Protein AF-A0A7T8GWH2-F1 (afdb_monomer_lite)

pLDDT: mean 88.03, std 10.64, range [51.81, 97.0]

InterPro domains:
  IPR007110 Immunoglobulin-like domain [PS50835] (2-73)
  IPR013783 Immunoglobulin-like fold [G3DSA:2.60.40.10] (1-73)
  IPR036179 Immunoglobulin-like domain superfamily [SSF48726] (2-72)

Structure (mmCIF, N/CA/C/O backbone):
data_AF-A0A7T8GWH2-F1
#
_entry.id   AF-A0A7T8GWH2-F1
#
loop_
_atom_site.group_PDB
_atom_site.id
_atom_site.type_symbol
_atom_site.label_atom_id
_atom_site.label_alt_id
_atom_site.label_comp_id
_atom_site.label_asym_id
_atom_site.label_entity_id
_atom_site.label_seq_id
_atom_site.pdbx_PDB_ins_code
_atom_site.Cartn_x
_atom_site.Cartn_y
_atom_site.Cartn_z
_atom_site.occupancy
_atom_site.B_iso_or_equiv
_atom_site.auth_seq_id
_atom_site.auth_comp_id
_atom_site.auth_asym_id
_atom_site.auth_atom_id
_atom_site.pdbx_PDB_model_num
ATOM 1 N N . PRO A 1 1 ? 9.715 7.893 -14.406 1.00 85.19 1 PRO A N 1
ATOM 2 C CA . PRO A 1 1 ? 9.409 7.991 -12.954 1.00 85.19 1 PRO A CA 1
ATOM 3 C C . PRO A 1 1 ? 8.483 6.828 -12.581 1.00 85.19 1 PRO A C 1
ATOM 5 O O . PRO A 1 1 ? 7.725 6.431 -13.464 1.00 85.19 1 PRO A O 1
ATOM 8 N N . PRO A 1 2 ? 8.555 6.264 -11.362 1.00 93.19 2 PRO A N 1
ATOM 9 C CA . PRO A 1 2 ? 7.614 5.231 -10.948 1.00 93.19 2 PRO A CA 1
ATOM 10 C C . PRO A 1 2 ? 6.191 5.805 -10.882 1.00 93.19 2 PRO A C 1
ATOM 12 O O . PRO A 1 2 ? 5.986 6.892 -10.342 1.00 93.19 2 PRO A O 1
ATOM 15 N N . GLU A 1 3 ? 5.227 5.090 -11.448 1.00 96.12 3 GLU A N 1
ATOM 16 C CA . GLU A 1 3 ? 3.804 5.429 -11.457 1.00 96.12 3 GLU A CA 1
ATOM 17 C C . GLU A 1 3 ? 3.049 4.399 -10.617 1.00 96.12 3 GLU A C 1
ATOM 19 O O . GLU A 1 3 ? 3.174 3.200 -10.857 1.00 96.12 3 GLU A O 1
ATOM 24 N N . ILE A 1 4 ? 2.294 4.861 -9.621 1.00 96.06 4 ILE A N 1
ATOM 25 C CA . ILE A 1 4 ? 1.533 4.002 -8.708 1.00 96.06 4 ILE A CA 1
ATOM 26 C C . ILE A 1 4 ? 0.150 3.731 -9.311 1.00 96.06 4 ILE A C 1
ATOM 28 O O . ILE A 1 4 ? -0.527 4.658 -9.754 1.00 96.06 4 ILE A O 1
ATOM 32 N N . GLU A 1 5 ? -0.280 2.471 -9.299 1.00 95.75 5 GLU A N 1
ATOM 33 C CA . GLU A 1 5 ? -1.660 2.095 -9.603 1.00 95.75 5 GLU A CA 1
ATOM 34 C C . GLU A 1 5 ? -2.612 2.663 -8.530 1.00 95.75 5 GLU A C 1
ATOM 36 O O . GLU A 1 5 ? -2.328 2.533 -7.334 1.00 95.75 5 GLU A O 1
ATOM 41 N N . PRO A 1 6 ? -3.749 3.281 -8.909 1.00 95.19 6 PRO A N 1
ATOM 42 C CA . PRO A 1 6 ? -4.731 3.754 -7.943 1.00 95.19 6 PRO A CA 1
ATOM 43 C C . PRO A 1 6 ? -5.185 2.637 -7.003 1.00 95.19 6 PRO A C 1
ATOM 45 O O . PRO A 1 6 ? -5.640 1.583 -7.438 1.00 95.19 6 PRO A O 1
ATOM 48 N N . PHE A 1 7 ? -5.120 2.899 -5.703 1.00 93.56 7 PHE A N 1
ATOM 49 C CA . PHE A 1 7 ? -5.585 1.976 -4.678 1.00 93.56 7 PHE A CA 1
ATOM 50 C C . PHE A 1 7 ? -6.606 2.653 -3.768 1.00 93.56 7 PHE A C 1
ATOM 52 O O . PHE A 1 7 ? -6.585 3.868 -3.568 1.00 93.56 7 PHE A O 1
ATOM 59 N N . THR A 1 8 ? -7.490 1.851 -3.180 1.00 90.38 8 THR A N 1
ATOM 60 C CA . THR A 1 8 ? -8.453 2.304 -2.175 1.00 90.38 8 THR A CA 1
ATOM 61 C C . THR A 1 8 ? -8.449 1.358 -0.989 1.00 90.38 8 THR A C 1
ATOM 63 O O . THR A 1 8 ? -8.203 0.157 -1.124 1.00 90.38 8 THR A O 1
ATOM 66 N N . PHE A 1 9 ? -8.757 1.895 0.185 1.00 88.00 9 PHE A N 1
ATOM 67 C CA . PHE A 1 9 ? -9.190 1.058 1.291 1.00 88.00 9 PHE A CA 1
ATOM 68 C C . PHE A 1 9 ? -10.624 0.582 1.017 1.00 88.00 9 PHE A C 1
ATOM 70 O O . PHE A 1 9 ? -11.375 1.254 0.310 1.00 88.00 9 PHE A O 1
ATOM 77 N N . GLY A 1 10 ? -10.983 -0.597 1.530 1.00 82.19 10 GLY A N 1
ATOM 78 C CA . GLY A 1 10 ? -12.323 -1.156 1.332 1.00 82.19 10 GLY A CA 1
ATOM 79 C C . GLY A 1 10 ? -13.438 -0.254 1.872 1.00 82.19 10 GLY A C 1
ATOM 80 O O . GLY A 1 10 ? -13.206 0.586 2.741 1.00 82.19 10 GLY A O 1
ATOM 81 N N . ASP A 1 11 ? -14.655 -0.459 1.376 1.00 83.81 11 ASP A N 1
ATOM 82 C CA . ASP A 1 11 ? -15.824 0.312 1.798 1.00 83.81 11 ASP A CA 1
ATOM 83 C C . ASP A 1 11 ? -16.251 -0.015 3.239 1.00 83.81 11 ASP A C 1
ATOM 85 O O . ASP A 1 11 ? -16.007 -1.107 3.756 1.00 83.81 11 ASP A O 1
ATOM 89 N N . ASN A 1 12 ? -16.973 0.916 3.873 1.00 84.12 12 ASN A N 1
ATOM 90 C CA . ASN A 1 12 ? -17.594 0.732 5.193 1.00 84.12 12 ASN A CA 1
ATOM 91 C C . ASN A 1 12 ? -16.613 0.379 6.327 1.00 84.12 12 ASN A C 1
ATOM 93 O O . ASN A 1 12 ? -16.922 -0.450 7.188 1.00 84.12 12 ASN A O 1
ATOM 97 N N . LEU A 1 13 ? -15.445 1.022 6.351 1.00 88.50 13 LEU A N 1
ATOM 98 C CA . LEU A 1 13 ? -14.481 0.879 7.439 1.00 88.50 13 LEU A CA 1
ATOM 99 C C . LEU A 1 13 ? -15.103 1.267 8.786 1.00 88.50 13 LEU A C 1
ATOM 101 O O . LEU A 1 13 ? -15.731 2.316 8.920 1.00 88.50 13 LEU A O 1
ATOM 105 N N . ARG A 1 14 ? -14.907 0.415 9.794 1.00 89.06 14 ARG A N 1
ATOM 106 C CA . ARG A 1 14 ? -15.381 0.639 11.167 1.00 89.06 14 ARG A CA 1
ATOM 107 C C . ARG A 1 14 ? -14.206 0.689 12.127 1.00 89.06 14 ARG A C 1
ATOM 109 O O . ARG A 1 14 ? -13.205 0.004 11.911 1.00 89.06 14 ARG A O 1
ATOM 116 N N . GLU A 1 15 ? -14.343 1.444 13.210 1.00 88.38 15 GLU A N 1
ATOM 117 C CA . GLU A 1 15 ? -13.363 1.387 14.294 1.00 88.38 15 GLU A CA 1
ATOM 118 C C . GLU A 1 15 ? -13.239 -0.059 14.805 1.00 88.38 15 GLU A C 1
ATOM 120 O O . GLU A 1 15 ? -14.227 -0.798 14.852 1.00 88.38 15 GLU A O 1
ATOM 125 N N . GLY A 1 16 ? -12.021 -0.499 15.117 1.00 86.88 16 GLY A N 1
ATOM 126 C CA . GLY A 1 16 ? -11.766 -1.877 15.538 1.00 86.88 16 GLY A CA 1
ATOM 127 C C . GLY A 1 16 ? -11.656 -2.885 14.394 1.00 86.88 16 GLY A C 1
ATOM 128 O O . GLY A 1 16 ? -11.194 -4.003 14.617 1.00 86.88 16 GLY A O 1
ATOM 129 N N . SER A 1 17 ? -12.069 -2.530 13.172 1.00 90.00 17 SER A N 1
ATOM 130 C CA . SER A 1 17 ? -12.016 -3.450 12.033 1.00 90.00 17 SER A CA 1
ATOM 131 C C . SER A 1 17 ? -10.617 -3.541 11.423 1.00 90.00 17 SER A C 1
ATOM 133 O O . SER A 1 17 ? -9.784 -2.647 11.577 1.00 90.00 17 SER A O 1
ATOM 135 N N . ARG A 1 18 ? -10.367 -4.645 10.712 1.00 89.81 18 ARG A N 1
ATOM 136 C CA . ARG A 1 18 ? -9.136 -4.875 9.955 1.00 89.81 18 ARG A CA 1
ATOM 137 C C . ARG A 1 18 ? -9.326 -4.461 8.502 1.00 89.81 18 ARG A C 1
ATOM 139 O O . ARG A 1 18 ? -10.305 -4.855 7.874 1.00 89.81 18 ARG A O 1
ATOM 146 N N . THR A 1 19 ? -8.336 -3.776 7.942 1.00 92.25 19 THR A N 1
ATOM 147 C CA . THR A 1 19 ? -8.265 -3.478 6.508 1.00 92.25 19 THR A CA 1
ATOM 148 C C . THR A 1 19 ? -6.880 -3.776 5.948 1.00 92.25 19 THR A C 1
ATOM 150 O O . THR A 1 19 ? -5.904 -3.945 6.684 1.00 92.25 19 THR A O 1
ATOM 153 N N . ARG A 1 20 ? -6.796 -3.884 4.626 1.00 93.00 20 ARG A N 1
ATOM 154 C CA . ARG A 1 20 ? -5.544 -4.071 3.900 1.00 93.00 20 ARG A CA 1
ATOM 155 C C . ARG A 1 20 ? -5.627 -3.398 2.543 1.00 93.00 20 ARG A C 1
ATOM 157 O O . ARG A 1 20 ? -6.701 -3.355 1.948 1.00 93.00 20 ARG A O 1
ATOM 164 N N . VAL A 1 21 ? -4.492 -2.932 2.054 1.00 95.19 21 VAL A N 1
ATOM 165 C CA . VAL A 1 21 ? -4.383 -2.288 0.752 1.00 95.19 21 VAL A CA 1
ATOM 166 C C . VAL A 1 21 ? -3.053 -2.646 0.106 1.00 95.19 21 VAL A C 1
ATOM 168 O O . VAL A 1 21 ? -2.034 -2.774 0.787 1.00 95.19 21 VAL A O 1
ATOM 171 N N . VAL A 1 22 ? -3.080 -2.848 -1.207 1.00 96.12 22 VAL A N 1
ATOM 172 C CA . VAL A 1 22 ? -1.890 -3.118 -2.014 1.00 96.12 22 VAL A CA 1
ATOM 173 C C . VAL A 1 22 ? -1.536 -1.841 -2.762 1.00 96.12 22 VAL A C 1
ATOM 175 O O . VAL A 1 22 ? -2.395 -1.245 -3.403 1.00 96.12 22 VAL A O 1
ATOM 178 N N . CYS A 1 23 ? -0.279 -1.426 -2.665 1.00 95.56 23 CYS A N 1
ATOM 179 C CA . CYS A 1 23 ? 0.322 -0.441 -3.552 1.00 95.56 23 CYS A CA 1
ATOM 180 C C . CYS A 1 23 ? 1.069 -1.211 -4.637 1.00 95.56 23 CYS A C 1
ATOM 182 O O . CYS A 1 23 ? 1.994 -1.956 -4.310 1.00 95.56 23 CYS A O 1
ATOM 184 N N . GLY A 1 24 ? 0.648 -1.060 -5.890 1.00 96.62 24 GLY A N 1
ATOM 185 C CA . GLY A 1 24 ? 1.321 -1.615 -7.063 1.00 96.62 24 GLY A CA 1
ATOM 186 C C . GLY A 1 24 ? 1.929 -0.509 -7.920 1.00 96.62 24 GLY A C 1
ATOM 187 O O . GLY A 1 24 ? 1.394 0.598 -7.988 1.00 96.62 24 GLY A O 1
ATOM 188 N N . ILE A 1 25 ? 3.050 -0.796 -8.577 1.00 97.00 25 ILE A N 1
ATOM 189 C CA . ILE A 1 25 ? 3.669 0.091 -9.562 1.00 97.00 25 ILE A CA 1
ATOM 190 C C . ILE A 1 25 ? 3.203 -0.299 -10.965 1.00 97.00 25 ILE A C 1
ATOM 192 O O . ILE A 1 25 ? 3.491 -1.391 -11.446 1.00 97.00 25 ILE A O 1
ATOM 196 N N . LEU A 1 26 ? 2.522 0.628 -11.639 1.00 96.12 26 LEU A N 1
ATOM 197 C CA . LEU A 1 26 ? 2.037 0.479 -13.010 1.00 96.12 26 LEU A CA 1
ATOM 198 C C . LEU A 1 26 ? 3.162 0.642 -14.043 1.00 96.12 26 LEU A C 1
ATOM 200 O O . LEU A 1 26 ? 3.180 -0.045 -15.063 1.00 96.12 26 LEU A O 1
ATOM 204 N N . ARG A 1 27 ? 4.093 1.577 -13.806 1.00 96.00 27 ARG A N 1
ATOM 205 C CA . ARG A 1 27 ? 5.245 1.843 -14.687 1.00 96.00 27 ARG A CA 1
ATOM 206 C C . ARG A 1 27 ? 6.471 2.231 -13.880 1.00 96.00 27 ARG A C 1
ATOM 208 O O . ARG A 1 27 ? 6.364 3.014 -12.945 1.00 96.00 27 ARG A O 1
ATOM 215 N N . GLY A 1 28 ? 7.642 1.762 -14.292 1.00 93.44 28 GLY A N 1
ATOM 216 C CA . GLY A 1 28 ? 8.927 2.106 -13.688 1.00 93.44 28 GLY A CA 1
ATOM 217 C C . GLY A 1 28 ? 9.923 0.959 -13.811 1.00 93.44 28 GLY A C 1
ATOM 218 O O . GLY A 1 28 ? 9.522 -0.177 -14.036 1.00 93.44 28 GLY A O 1
ATOM 219 N N . ASP A 1 29 ? 11.203 1.272 -13.632 1.00 94.50 29 ASP A N 1
ATOM 220 C CA . ASP A 1 29 ? 12.297 0.301 -13.660 1.00 94.50 29 ASP A CA 1
ATOM 221 C C . ASP A 1 29 ? 12.972 0.223 -12.288 1.00 94.50 29 ASP A C 1
ATOM 223 O O . ASP A 1 29 ? 12.973 1.187 -11.516 1.00 94.50 29 ASP A O 1
ATOM 227 N N . LEU A 1 30 ? 13.560 -0.933 -11.989 1.00 93.50 30 LEU A N 1
ATOM 228 C CA . LEU A 1 30 ? 14.277 -1.169 -10.739 1.00 93.50 30 LEU A CA 1
ATOM 229 C C . LEU A 1 30 ? 15.597 -0.371 -10.673 1.00 93.50 30 LEU A C 1
ATOM 231 O O . LEU A 1 30 ? 16.234 -0.150 -11.705 1.00 93.50 30 LEU A O 1
ATOM 235 N N . PRO A 1 31 ? 16.058 0.022 -9.466 1.00 93.56 31 PRO A N 1
ATOM 236 C CA . PRO A 1 31 ? 15.472 -0.279 -8.158 1.00 93.56 31 PRO A CA 1
ATOM 237 C C . PRO A 1 31 ? 14.358 0.698 -7.750 1.00 93.56 31 PRO A C 1
ATOM 239 O O . PRO A 1 31 ? 14.534 1.916 -7.792 1.00 93.56 31 PRO A O 1
ATOM 242 N N . ILE A 1 32 ? 13.243 0.158 -7.250 1.00 92.38 32 ILE A N 1
ATOM 243 C CA . ILE A 1 32 ? 12.127 0.936 -6.698 1.00 92.38 32 ILE A CA 1
ATOM 244 C C . ILE A 1 32 ? 12.088 0.756 -5.180 1.00 92.38 32 ILE A C 1
ATOM 246 O O . ILE A 1 32 ? 12.308 -0.332 -4.656 1.00 92.38 32 ILE A O 1
ATOM 250 N N . ARG A 1 33 ? 11.820 1.847 -4.456 1.00 92.06 33 ARG A N 1
ATOM 251 C CA . ARG A 1 33 ? 11.599 1.823 -3.008 1.00 92.06 33 ARG A CA 1
ATOM 252 C C . ARG A 1 33 ? 10.173 2.248 -2.706 1.00 92.06 33 ARG A C 1
ATOM 254 O O . ARG A 1 33 ? 9.796 3.379 -2.999 1.00 92.06 33 ARG A O 1
ATOM 261 N N . LEU A 1 34 ? 9.414 1.341 -2.102 1.00 94.06 34 LEU A N 1
ATOM 262 C CA . LEU A 1 34 ? 8.054 1.586 -1.636 1.00 94.06 34 LEU A CA 1
ATOM 263 C C . LEU A 1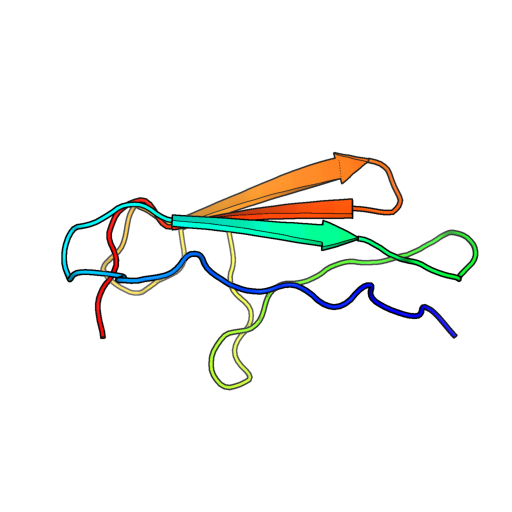 34 ? 8.076 1.931 -0.146 1.00 94.06 34 LEU A C 1
ATOM 265 O O . LEU A 1 34 ? 8.720 1.250 0.651 1.00 94.06 34 LEU A O 1
ATOM 269 N N . SER A 1 35 ? 7.363 2.988 0.233 1.00 93.50 35 SER A N 1
ATOM 270 C CA . SER A 1 35 ? 7.200 3.397 1.628 1.00 93.50 35 SER A CA 1
ATOM 271 C C . SER A 1 35 ? 5.786 3.892 1.870 1.00 93.50 35 SER A C 1
ATOM 273 O O . SER A 1 35 ? 5.259 4.668 1.074 1.00 93.50 35 SER A O 1
ATOM 275 N N . TRP A 1 36 ? 5.207 3.497 2.997 1.00 93.44 36 TRP A N 1
ATOM 276 C CA . TRP A 1 36 ? 3.894 3.960 3.421 1.00 93.44 36 TRP A CA 1
ATOM 277 C C . TRP A 1 36 ? 4.035 5.156 4.353 1.00 93.44 36 TRP A C 1
ATOM 279 O O . TRP A 1 36 ? 4.878 5.153 5.252 1.00 93.44 36 TRP A O 1
ATOM 289 N N . LEU A 1 37 ? 3.225 6.186 4.123 1.00 92.06 37 LEU A N 1
ATOM 290 C CA . LEU A 1 37 ? 3.163 7.369 4.969 1.00 92.06 37 LEU A CA 1
ATOM 291 C C . LEU A 1 37 ? 1.717 7.606 5.405 1.00 92.06 37 LEU A C 1
ATOM 293 O O . LEU A 1 37 ? 0.791 7.424 4.615 1.00 92.06 37 LEU A O 1
ATOM 297 N N . LYS A 1 38 ? 1.540 8.057 6.645 1.00 87.50 38 LYS A N 1
ATOM 298 C CA . LYS A 1 38 ? 0.287 8.611 7.162 1.00 87.50 38 LYS A CA 1
ATOM 299 C C . LYS A 1 38 ? 0.564 10.040 7.606 1.00 87.50 38 LYS A C 1
ATOM 301 O O . LYS A 1 38 ? 1.486 10.262 8.385 1.00 87.50 38 LYS A O 1
ATOM 306 N N . ASP A 1 39 ? -0.196 10.999 7.085 1.00 87.19 39 ASP A N 1
ATOM 307 C CA . ASP A 1 39 ? -0.077 12.420 7.447 1.00 87.19 39 ASP A CA 1
ATOM 308 C C . ASP A 1 39 ? 1.366 12.960 7.326 1.00 87.19 39 ASP A C 1
ATOM 310 O O . ASP A 1 39 ? 1.857 13.707 8.168 1.00 87.19 39 ASP A O 1
ATOM 314 N N . GLY A 1 40 ? 2.091 12.519 6.289 1.00 89.38 40 GLY A N 1
ATOM 315 C CA . GLY A 1 40 ? 3.491 12.893 6.045 1.00 89.38 40 GLY A CA 1
ATOM 316 C C . GLY A 1 40 ? 4.532 12.158 6.902 1.00 89.38 40 GLY A C 1
ATOM 317 O O . GLY A 1 40 ? 5.725 12.358 6.695 1.00 89.38 40 GLY A O 1
ATOM 318 N N . SER A 1 41 ? 4.114 11.280 7.817 1.00 89.12 41 SER A N 1
ATOM 319 C CA . SER A 1 41 ? 5.006 10.480 8.667 1.00 89.12 41 SER A CA 1
ATOM 320 C C . SER A 1 41 ? 5.149 9.051 8.146 1.00 89.12 41 SER A C 1
ATOM 322 O O . SER A 1 41 ? 4.155 8.414 7.798 1.00 89.12 41 SER A O 1
ATOM 324 N N . HIS A 1 42 ? 6.376 8.523 8.114 1.00 90.25 42 HIS A N 1
ATOM 325 C CA . HIS A 1 42 ? 6.637 7.142 7.702 1.00 90.25 42 HIS A CA 1
ATOM 326 C C . HIS A 1 42 ? 5.988 6.139 8.658 1.00 90.25 42 HIS A C 1
ATOM 328 O O . HIS A 1 42 ? 6.214 6.182 9.866 1.00 90.25 42 HIS A O 1
ATOM 334 N N . LEU A 1 43 ? 5.229 5.201 8.096 1.00 89.25 43 LEU A N 1
ATOM 335 C CA . LEU A 1 43 ? 4.768 4.024 8.815 1.00 89.25 43 LEU A CA 1
ATOM 336 C C . LEU A 1 43 ? 5.887 2.985 8.801 1.00 89.25 43 LEU A C 1
ATOM 338 O O . LEU A 1 43 ? 6.335 2.570 7.731 1.00 89.25 43 LEU A O 1
ATOM 342 N N . LEU A 1 44 ? 6.327 2.554 9.981 1.00 84.56 44 LEU A N 1
ATOM 343 C CA . LEU A 1 44 ? 7.211 1.400 10.129 1.00 84.56 44 LEU A CA 1
ATOM 344 C C . LEU A 1 44 ? 6.439 0.243 10.765 1.00 84.56 44 LEU A C 1
ATOM 346 O O . LEU A 1 44 ? 5.446 0.441 11.469 1.00 84.56 44 LEU A O 1
ATOM 350 N N . ASN A 1 45 ? 6.914 -0.981 10.539 1.00 80.69 45 ASN A N 1
ATOM 351 C CA . ASN A 1 45 ? 6.365 -2.159 11.204 1.00 80.69 45 ASN A CA 1
ATOM 352 C C . ASN A 1 45 ? 6.385 -1.970 12.726 1.00 80.69 45 ASN A C 1
ATOM 354 O O . ASN A 1 45 ? 7.428 -1.669 13.303 1.00 80.69 45 ASN A O 1
ATOM 358 N N . GLY A 1 46 ? 5.221 -2.122 13.363 1.00 70.44 46 GLY A N 1
ATOM 359 C CA . GLY A 1 46 ? 5.065 -1.925 14.806 1.00 70.44 46 GLY A CA 1
ATOM 360 C C . GLY A 1 46 ? 5.198 -0.476 15.296 1.00 70.44 46 GLY A C 1
ATOM 361 O O . GLY A 1 46 ? 5.192 -0.259 16.504 1.00 70.44 46 GLY A O 1
ATOM 362 N N . GLN A 1 47 ? 5.303 0.518 14.403 1.00 64.94 47 GLN A N 1
ATOM 363 C CA . GLN A 1 47 ? 5.297 1.934 14.767 1.00 64.94 47 GLN A CA 1
ATOM 364 C C . GLN A 1 47 ? 3.956 2.580 14.447 1.00 64.94 47 GLN A C 1
ATOM 366 O O . GLN A 1 47 ? 3.743 3.209 13.415 1.00 64.94 47 GLN A O 1
ATOM 371 N N . SER A 1 48 ? 3.066 2.493 15.415 1.00 56.03 48 SER A N 1
ATOM 372 C CA . SER A 1 48 ? 2.281 3.656 15.802 1.00 56.03 48 SER A CA 1
ATOM 373 C C . SER A 1 48 ? 2.159 3.600 17.314 1.00 56.03 48 SER A C 1
ATOM 375 O O . SER A 1 48 ? 2.169 2.521 17.904 1.00 56.03 48 SER A O 1
ATOM 377 N N . SER A 1 49 ? 2.146 4.763 17.944 1.00 51.81 49 SER A N 1
ATOM 378 C CA . SER A 1 49 ? 2.316 5.040 19.377 1.00 51.81 49 SER A CA 1
ATOM 379 C C . SER A 1 49 ? 1.265 4.417 20.325 1.00 51.81 49 SER A C 1
ATOM 381 O O . SER A 1 49 ? 1.115 4.860 21.460 1.00 51.81 49 SER A O 1
ATOM 383 N N . GLY A 1 50 ? 0.578 3.360 19.886 1.00 54.94 50 GLY A N 1
ATOM 384 C CA . GLY A 1 50 ? -0.329 2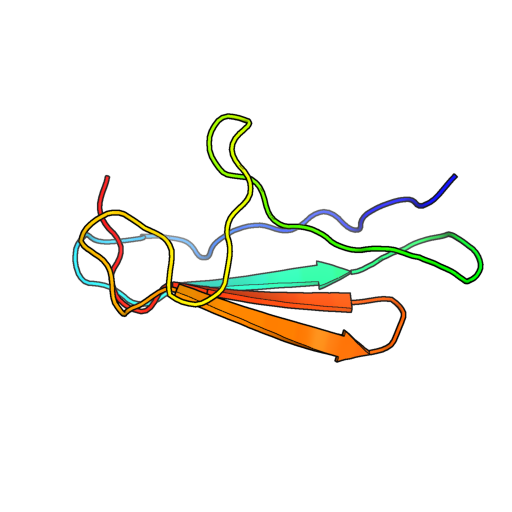.502 20.646 1.00 54.94 50 GLY A CA 1
ATOM 385 C 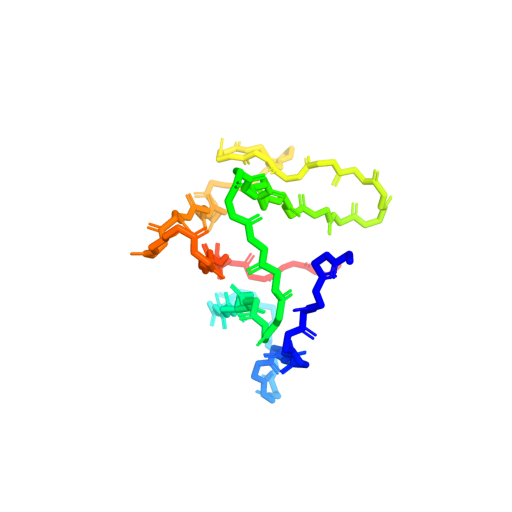C . GLY A 1 50 ? -0.909 1.319 19.849 1.00 54.94 50 GLY A C 1
ATOM 386 O O . GLY A 1 50 ? -1.793 0.644 20.370 1.00 54.94 50 GLY A O 1
ATOM 387 N N . ASP A 1 51 ? -0.455 1.054 18.613 1.00 57.75 51 ASP A N 1
ATOM 388 C CA . ASP A 1 51 ? -1.099 0.107 17.688 1.00 57.75 51 ASP A CA 1
ATOM 389 C C . ASP A 1 51 ? -0.122 -0.998 17.248 1.00 57.75 51 ASP A C 1
ATOM 391 O O . ASP A 1 51 ? 0.680 -0.854 16.320 1.00 57.75 51 ASP A O 1
ATOM 395 N N . SER A 1 52 ? -0.229 -2.158 17.894 1.00 61.81 52 SER A N 1
ATOM 396 C CA . SER A 1 52 ? 0.453 -3.398 17.489 1.00 61.81 52 SER A CA 1
ATOM 397 C C . SER A 1 52 ? -0.123 -4.007 16.195 1.00 61.81 52 SER A C 1
ATOM 399 O O . SER A 1 52 ? 0.192 -5.146 15.856 1.00 61.81 52 SER A O 1
ATOM 401 N N . GLY A 1 53 ? -1.012 -3.295 15.492 1.00 79.88 53 GLY A N 1
ATOM 402 C CA . GLY A 1 53 ? -1.800 -3.815 14.375 1.00 79.88 53 GLY A CA 1
ATOM 403 C C . GLY A 1 53 ? -1.268 -3.517 12.971 1.00 79.88 53 GLY A C 1
ATOM 404 O O . GLY A 1 53 ? -1.843 -4.046 12.016 1.00 79.88 53 GLY A O 1
ATOM 405 N N . LEU A 1 54 ? -0.226 -2.691 12.822 1.00 88.94 54 LEU A N 1
ATOM 406 C CA . LEU A 1 54 ? 0.333 -2.309 11.518 1.00 88.94 54 LEU A CA 1
ATOM 407 C C . LEU A 1 54 ? 1.352 -3.333 11.009 1.00 88.94 54 LEU A C 1
ATOM 409 O O . LEU A 1 54 ? 2.349 -3.616 11.676 1.00 88.94 54 LEU A O 1
ATOM 413 N N . GLN A 1 55 ? 1.127 -3.837 9.795 1.00 91.75 55 GLN A N 1
ATOM 414 C CA . GLN A 1 55 ? 2.056 -4.719 9.092 1.00 91.75 55 GLN A CA 1
ATOM 415 C C . GLN A 1 55 ? 2.248 -4.249 7.651 1.00 91.75 55 GLN A C 1
ATOM 417 O O . GLN A 1 55 ? 1.288 -4.109 6.898 1.00 91.75 55 GLN A O 1
ATOM 422 N N . ILE A 1 56 ? 3.499 -4.043 7.268 1.00 93.88 56 ILE A N 1
ATOM 423 C CA . ILE A 1 56 ? 3.952 -3.691 5.929 1.00 93.88 56 ILE A CA 1
ATOM 424 C C . ILE A 1 56 ? 4.791 -4.855 5.417 1.00 93.88 56 ILE A C 1
ATOM 426 O O . ILE A 1 56 ? 5.772 -5.256 6.052 1.00 93.88 56 ILE A O 1
ATOM 430 N N . ALA A 1 57 ? 4.406 -5.380 4.261 1.00 94.31 57 ALA A N 1
ATOM 431 C CA . ALA A 1 57 ? 5.131 -6.425 3.556 1.00 94.31 57 ALA A CA 1
ATOM 432 C C . ALA A 1 57 ? 5.428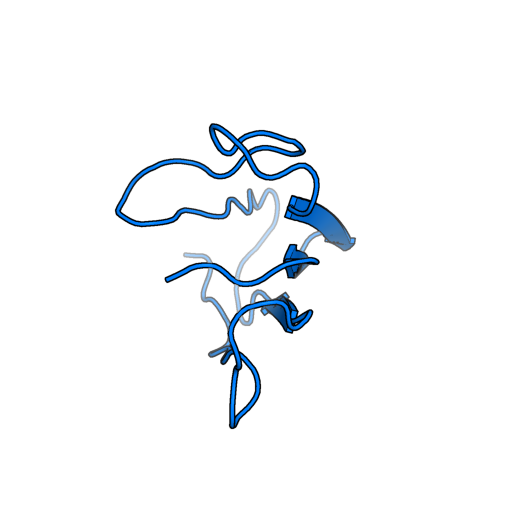 -5.986 2.119 1.00 94.31 57 ALA A C 1
ATOM 434 O O . ALA A 1 57 ? 4.614 -5.305 1.491 1.00 94.31 57 ALA A O 1
ATOM 435 N N . SER A 1 58 ? 6.577 -6.392 1.590 1.00 94.69 58 SER A N 1
ATOM 436 C CA . SER A 1 58 ? 6.821 -6.385 0.145 1.00 94.69 58 SER A CA 1
ATOM 437 C C . SER A 1 58 ? 6.205 -7.652 -0.434 1.00 94.69 58 SER A C 1
ATOM 439 O O . SER A 1 58 ? 6.465 -8.742 0.077 1.00 94.69 58 SER A O 1
ATOM 441 N N . VAL A 1 59 ? 5.350 -7.508 -1.443 1.00 95.56 59 VAL A N 1
ATOM 442 C CA . VAL A 1 59 ? 4.735 -8.650 -2.134 1.00 95.56 59 VAL A CA 1
ATOM 443 C C . VAL A 1 59 ? 5.653 -9.104 -3.271 1.00 95.56 59 VAL A C 1
ATOM 445 O O . VAL A 1 59 ? 5.898 -10.299 -3.411 1.00 95.56 59 VAL A O 1
ATOM 448 N N . ASP A 1 60 ? 6.225 -8.147 -4.002 1.00 95.06 60 ASP A N 1
ATOM 449 C CA . ASP A 1 60 ? 7.291 -8.329 -4.990 1.00 95.06 60 ASP A CA 1
ATOM 450 C C . ASP A 1 60 ? 8.100 -7.020 -5.148 1.00 95.06 60 ASP A C 1
ATOM 452 O O . ASP A 1 60 ? 7.978 -6.103 -4.330 1.00 95.06 60 ASP A O 1
ATOM 456 N N . ASP A 1 61 ? 8.939 -6.926 -6.183 1.00 94.94 61 ASP A N 1
ATOM 457 C CA . ASP A 1 61 ? 9.779 -5.750 -6.452 1.00 94.94 61 ASP A CA 1
ATOM 458 C C . ASP A 1 61 ? 8.983 -4.493 -6.868 1.00 94.94 61 ASP A C 1
ATOM 460 O O . ASP A 1 61 ? 9.503 -3.375 -6.814 1.00 94.94 61 ASP A O 1
ATOM 464 N N . PHE A 1 62 ? 7.721 -4.659 -7.272 1.00 96.50 62 PHE A N 1
ATOM 465 C CA . PHE A 1 62 ? 6.834 -3.603 -7.763 1.00 96.50 62 PHE A CA 1
ATOM 466 C C . PHE A 1 62 ? 5.619 -3.377 -6.860 1.00 96.50 62 PHE A C 1
ATOM 468 O O . PHE A 1 62 ? 4.805 -2.501 -7.152 1.00 96.50 62 PHE A O 1
ATOM 475 N N . SER A 1 63 ? 5.466 -4.129 -5.769 1.00 96.69 63 SER A N 1
ATOM 476 C CA . SER A 1 63 ? 4.275 -4.038 -4.933 1.00 96.69 63 SER A CA 1
ATOM 477 C C . SER A 1 63 ? 4.520 -4.262 -3.443 1.00 96.69 63 SER A C 1
ATOM 479 O O . SER A 1 63 ? 5.364 -5.042 -2.998 1.00 96.69 63 SER A O 1
ATOM 481 N N . SER A 1 64 ? 3.733 -3.553 -2.634 1.00 96.69 64 SER A N 1
ATOM 482 C CA . SER A 1 64 ? 3.751 -3.640 -1.176 1.00 96.69 64 SER A CA 1
ATOM 483 C C . SER A 1 64 ? 2.333 -3.721 -0.625 1.00 96.69 64 SER A C 1
ATOM 485 O O . SER A 1 64 ? 1.420 -3.056 -1.108 1.00 96.69 64 SER A O 1
ATOM 487 N N . LEU A 1 65 ? 2.153 -4.524 0.418 1.00 95.56 65 LEU A N 1
ATOM 488 C CA . LEU A 1 65 ? 0.912 -4.675 1.160 1.00 95.56 65 LEU A CA 1
ATOM 489 C C . LEU A 1 65 ? 1.019 -3.941 2.499 1.00 95.56 65 LEU A C 1
ATOM 491 O O . LEU A 1 65 ? 1.875 -4.275 3.320 1.00 95.56 65 LEU A O 1
ATOM 495 N N . LEU A 1 66 ? 0.094 -3.017 2.750 1.00 94.62 66 LEU A N 1
ATOM 496 C CA . LEU A 1 66 ? -0.164 -2.465 4.076 1.00 94.62 66 LEU A CA 1
ATOM 497 C C . LEU A 1 66 ? -1.394 -3.152 4.670 1.00 94.62 66 LEU A C 1
ATOM 499 O O . LEU A 1 66 ? -2.472 -3.160 4.080 1.00 94.62 66 LEU A O 1
ATOM 503 N N . THR A 1 67 ? -1.239 -3.714 5.861 1.00 92.56 67 THR 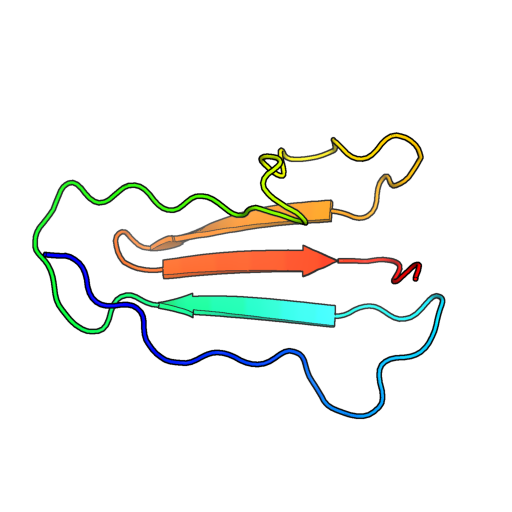A N 1
ATOM 504 C CA . THR A 1 67 ? -2.314 -4.283 6.673 1.00 92.56 67 THR A CA 1
ATOM 505 C C . THR A 1 67 ? -2.448 -3.482 7.959 1.00 92.56 67 THR A C 1
ATOM 507 O O . THR A 1 67 ? -1.464 -3.244 8.657 1.00 92.56 67 THR A O 1
ATOM 510 N N . ILE A 1 68 ? -3.684 -3.118 8.292 1.00 90.62 68 ILE A N 1
ATOM 511 C CA . ILE A 1 68 ? -4.048 -2.443 9.535 1.00 90.62 68 ILE A CA 1
ATOM 512 C C . ILE A 1 68 ? -5.031 -3.352 10.262 1.00 90.62 68 ILE A C 1
ATOM 514 O O . ILE A 1 68 ? -6.148 -3.567 9.795 1.00 90.62 68 ILE A O 1
ATOM 518 N N . SER A 1 69 ? -4.603 -3.941 11.374 1.00 89.06 69 SER A N 1
ATOM 519 C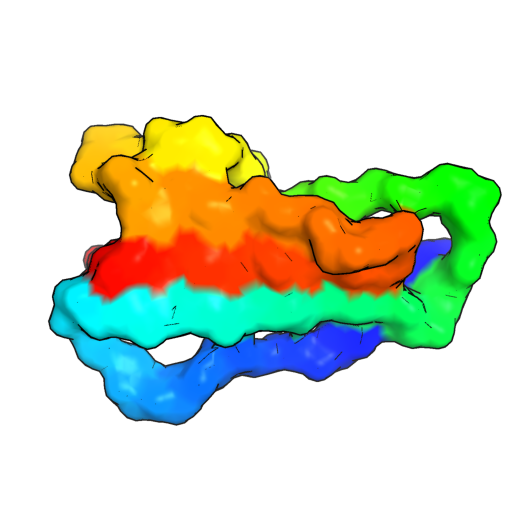 CA . SER A 1 69 ? -5.391 -4.949 12.098 1.00 89.06 69 SER A CA 1
ATOM 520 C C . SER A 1 69 ? -6.485 -4.346 12.974 1.00 89.06 69 SER A C 1
ATOM 522 O O . SER A 1 69 ? -7.453 -5.035 13.279 1.00 89.06 69 SER A O 1
ATOM 524 N N . ASN A 1 70 ? -6.333 -3.081 13.364 1.00 87.62 70 ASN A N 1
ATOM 525 C CA . ASN A 1 70 ? -7.282 -2.360 14.196 1.00 87.62 70 ASN A CA 1
ATOM 526 C C . ASN A 1 70 ? -7.359 -0.908 13.717 1.00 87.62 70 ASN A C 1
ATOM 528 O O . ASN A 1 70 ? -6.430 -0.138 13.921 1.00 87.62 70 ASN A O 1
ATOM 532 N N . LEU A 1 71 ? -8.437 -0.544 13.026 1.00 86.25 71 LEU A N 1
ATOM 533 C CA . LEU A 1 71 ? -8.631 0.827 12.570 1.00 86.25 71 LEU A CA 1
ATOM 534 C C . LEU A 1 71 ? -9.015 1.749 13.724 1.00 86.25 71 LEU A C 1
ATOM 536 O O . LEU A 1 71 ? -9.990 1.497 14.434 1.00 86.25 71 LEU A O 1
ATOM 540 N N . ARG A 1 72 ? -8.276 2.852 13.834 1.00 79.94 72 ARG A N 1
ATOM 541 C CA . ARG A 1 72 ? -8.518 3.978 14.738 1.00 79.94 72 ARG A CA 1
ATOM 542 C C . ARG A 1 72 ? -8.522 5.265 13.912 1.00 79.94 72 ARG A C 1
ATOM 544 O O . ARG A 1 72 ? -7.667 5.414 13.037 1.00 79.94 72 ARG A O 1
ATOM 551 N N . PHE A 1 73 ? -9.495 6.139 14.159 1.00 68.75 73 PHE A N 1
ATOM 552 C CA . PHE A 1 73 ? -9.647 7.425 13.471 1.00 68.75 73 PHE A CA 1
ATOM 553 C C . PHE A 1 73 ? -9.057 8.562 14.301 1.00 68.75 73 PHE A C 1
ATOM 555 O O . PHE A 1 73 ? -9.194 8.501 15.544 1.00 68.75 73 PHE A O 1
#

Foldseek 3Di:
DWDWDDKDWDPPDDFFAKIKIKIFTPDDDDPDDDFDDDPNHTDDQCDDPPANFWDWDAPDNGMIMIIGNGDDD

Secondary structure (DSSP, 8-state):
--EEPP--PPSS--TT--EEEEEEEEE--S------EETTEEPBTTBSTT-TTEEEEEEETTEEEEEESS---

Organism: Caligus rogercresseyi (NCBI:txid217165)

Sequence (73 aa):
PPEIEPFTFGDNLREGSRTRVVCGILRGDLPIRLSWLKDGSHLLNGQSSGDSGLQIASVDDFSSLLTISNLRF

Radius of gyration: 13.01 Å; chains: 1; bounding box: 33×22×35 Å